Protein AF-A0A453BNH7-F1 (afdb_monomer_lite)

Radius of gyration: 20.93 Å; chains: 1; bounding box: 41×39×64 Å

Secondary structure (DSSP, 8-state):
------PPP-TTPPPP-S-SEEEEEETTEEEEEETTEEE-----STTEEEEEEESS-TTSEEEEE----S-SSGGGG-SHHHHHHHTGGGG------S--TT--

Foldseek 3Di:
DPPPPPDDDCVVHDDDPPQQWDWDDDDVDIDTHGNQWDWDPDDLDAQWPTKIAHPVDRVRIDIDGDDDDPDPDPCVCPDPVSVCVVVVCVVPDDPDPDDDPVVD

Organism: Aegilops tauschii subsp. strangulata (NCBI:txid200361)

InterPro domains:
  IPR002683 PsbP, C-terminal [PF01789] (20-99)
  IPR016123 Mog1/PsbP, alpha/beta/alpha sandwich [SSF55724] (20-103)

pLDDT: mean 91.55, std 11.98, range [41.62, 98.56]

Structure (mmCIF, N/CA/C/O backbone):
data_AF-A0A453BNH7-F1
#
_entry.id   AF-A0A453BNH7-F1
#
loop_
_atom_site.group_PDB
_atom_site.id
_atom_site.type_symbol
_atom_site.label_atom_id
_atom_site.label_alt_id
_atom_site.label_comp_id
_atom_site.label_asym_id
_atom_site.label_entity_id
_atom_site.label_seq_id
_atom_site.pdbx_PDB_ins_code
_atom_site.Cartn_x
_atom_site.Cartn_y
_atom_site.Cartn_z
_atom_site.occupancy
_atom_site.B_iso_or_equiv
_atom_site.auth_seq_id
_atom_site.auth_comp_id
_atom_site.auth_asym_id
_atom_site.auth_atom_id
_atom_site.pdbx_PDB_model_num
ATOM 1 N N . ASP A 1 1 ? 7.466 -26.508 -27.666 1.00 41.62 1 ASP A N 1
ATOM 2 C CA . ASP A 1 1 ? 7.931 -25.315 -28.394 1.00 41.62 1 ASP A CA 1
ATOM 3 C C . ASP A 1 1 ? 7.888 -24.069 -27.530 1.00 41.62 1 ASP A C 1
ATOM 5 O O . ASP A 1 1 ? 6.902 -23.347 -27.520 1.00 41.62 1 ASP A O 1
ATOM 9 N N . PHE A 1 2 ? 8.962 -23.823 -26.778 1.00 51.62 2 PHE A N 1
ATOM 10 C CA . PHE A 1 2 ? 9.244 -22.488 -26.256 1.00 51.62 2 PHE A CA 1
ATOM 11 C C . PHE A 1 2 ? 10.019 -21.769 -27.354 1.00 51.62 2 PHE A C 1
ATOM 13 O O . PHE A 1 2 ? 11.223 -21.980 -27.500 1.00 51.62 2 PHE A O 1
ATOM 20 N N . ALA A 1 3 ? 9.315 -21.012 -28.194 1.00 49.91 3 ALA A N 1
ATOM 21 C CA . ALA A 1 3 ? 9.967 -20.133 -29.149 1.00 49.91 3 ALA A CA 1
ATOM 22 C C . ALA A 1 3 ? 10.825 -19.149 -28.346 1.00 49.91 3 ALA A C 1
ATOM 24 O O . ALA A 1 3 ? 10.311 -18.305 -27.615 1.00 49.91 3 ALA A O 1
ATOM 25 N N . ASN A 1 4 ? 12.139 -19.327 -28.430 1.00 56.53 4 ASN A N 1
ATOM 26 C CA . ASN A 1 4 ? 13.115 -18.392 -27.909 1.00 56.53 4 ASN A CA 1
ATOM 27 C C . ASN A 1 4 ? 13.009 -17.147 -28.798 1.00 56.53 4 ASN A C 1
ATOM 29 O O . ASN A 1 4 ? 13.591 -17.088 -29.881 1.00 56.53 4 ASN A O 1
ATOM 33 N N . GLU A 1 5 ? 12.139 -16.219 -28.412 1.00 67.31 5 GLU A N 1
ATOM 34 C CA . GLU A 1 5 ? 11.891 -14.988 -29.149 1.00 67.31 5 GLU A CA 1
ATOM 35 C C . GLU A 1 5 ? 13.128 -14.096 -28.978 1.00 67.31 5 GLU A C 1
ATOM 37 O O . GLU A 1 5 ? 13.286 -13.375 -27.994 1.00 67.31 5 GLU A O 1
ATOM 42 N N . TYR A 1 6 ? 14.081 -14.214 -29.905 1.00 73.38 6 TYR A N 1
ATOM 43 C CA . TYR A 1 6 ? 15.261 -13.357 -29.938 1.00 73.38 6 TYR A CA 1
ATOM 44 C C . TYR A 1 6 ? 14.835 -11.952 -30.363 1.00 73.38 6 TYR A C 1
ATOM 46 O O . TYR A 1 6 ? 14.782 -11.622 -31.547 1.00 73.38 6 TYR A O 1
ATOM 54 N N . VAL A 1 7 ? 14.514 -11.115 -29.380 1.00 83.56 7 VAL A N 1
ATOM 55 C CA . VAL A 1 7 ? 14.236 -9.696 -29.600 1.00 83.56 7 VAL A CA 1
ATOM 56 C C . VAL A 1 7 ? 15.562 -8.970 -29.829 1.00 83.56 7 VAL A C 1
ATOM 58 O O . VAL A 1 7 ? 16.482 -9.057 -29.013 1.00 83.56 7 VAL A O 1
ATOM 61 N N . ALA A 1 8 ? 15.677 -8.255 -30.949 1.00 89.19 8 ALA A N 1
ATOM 62 C CA . ALA A 1 8 ? 16.853 -7.439 -31.239 1.00 89.19 8 ALA A CA 1
ATOM 63 C C . ALA A 1 8 ? 17.030 -6.329 -30.186 1.00 89.19 8 ALA A C 1
ATOM 65 O O . ALA A 1 8 ? 16.058 -5.768 -29.675 1.00 89.19 8 ALA A O 1
ATOM 66 N N . ALA A 1 9 ? 18.282 -5.986 -29.872 1.00 89.31 9 ALA A N 1
ATOM 67 C CA . ALA A 1 9 ? 18.578 -4.887 -28.960 1.00 89.31 9 ALA A CA 1
ATOM 68 C C . ALA A 1 9 ? 18.040 -3.553 -29.507 1.00 89.31 9 ALA A C 1
ATOM 70 O O . ALA A 1 9 ? 18.071 -3.299 -30.712 1.00 89.31 9 ALA A O 1
ATOM 71 N N . ASN A 1 10 ? 17.603 -2.666 -28.611 1.00 89.81 10 ASN A N 1
ATOM 72 C CA . ASN A 1 10 ? 17.052 -1.353 -28.962 1.00 89.81 10 ASN A CA 1
ATOM 73 C C . ASN A 1 10 ? 18.159 -0.329 -29.307 1.00 89.81 10 ASN A C 1
ATOM 75 O O . ASN A 1 10 ? 18.262 0.731 -28.686 1.00 89.81 10 ASN A O 1
ATOM 79 N N . VAL A 1 11 ? 19.034 -0.673 -30.256 1.00 92.38 11 VAL A N 1
ATOM 80 C CA . VAL A 1 11 ? 20.158 0.167 -30.695 1.00 92.38 11 VAL A CA 1
ATOM 81 C C . VAL A 1 11 ? 19.610 1.387 -31.439 1.00 92.38 11 VAL A C 1
ATOM 83 O O . VAL A 1 11 ? 18.826 1.243 -32.372 1.00 92.38 11 VAL A O 1
ATOM 86 N N . PHE A 1 12 ? 19.992 2.593 -31.006 1.00 92.81 12 PHE A N 1
ATOM 87 C CA . PHE A 1 12 ? 19.462 3.878 -31.506 1.00 92.81 12 PHE A CA 1
ATOM 88 C C . PHE A 1 12 ? 17.939 4.053 -31.365 1.00 92.81 12 PHE A C 1
ATOM 90 O O . PHE A 1 12 ? 17.339 4.926 -31.996 1.00 92.81 12 PHE A O 1
ATOM 97 N N . GLY A 1 13 ? 17.305 3.246 -30.514 1.00 90.06 13 GLY A N 1
ATOM 98 C CA . GLY A 1 13 ? 15.894 3.383 -30.200 1.00 90.06 13 GLY A CA 1
ATOM 99 C C . GLY A 1 13 ? 15.574 4.651 -29.419 1.00 90.06 13 GLY A C 1
ATOM 100 O O . GLY A 1 13 ? 16.421 5.245 -28.751 1.00 90.06 13 GLY A O 1
ATOM 101 N N . LYS A 1 14 ? 14.304 5.055 -29.457 1.00 92.06 14 LYS A N 1
ATOM 102 C CA . LYS A 1 14 ? 13.826 6.196 -28.670 1.00 92.06 14 LYS A CA 1
ATOM 103 C C . LYS A 1 14 ? 13.874 5.865 -27.176 1.00 92.06 14 LYS A C 1
ATOM 105 O O . LYS A 1 14 ? 13.513 4.759 -26.770 1.00 92.06 14 LYS A O 1
ATOM 110 N N . ALA A 1 15 ? 14.261 6.847 -26.363 1.00 90.00 15 ALA A N 1
ATOM 111 C CA . ALA A 1 15 ? 14.156 6.747 -24.912 1.00 90.00 15 ALA A CA 1
ATOM 112 C C . ALA A 1 15 ? 12.697 6.493 -24.492 1.00 90.00 15 ALA A C 1
ATOM 114 O O . ALA A 1 15 ? 11.760 7.035 -25.092 1.00 90.00 15 ALA A O 1
ATOM 115 N N . LYS A 1 16 ? 12.506 5.669 -23.456 1.00 87.25 16 LYS A N 1
ATOM 116 C CA . LYS A 1 16 ? 11.183 5.436 -22.866 1.00 87.25 16 LYS A CA 1
ATOM 117 C C . LYS A 1 16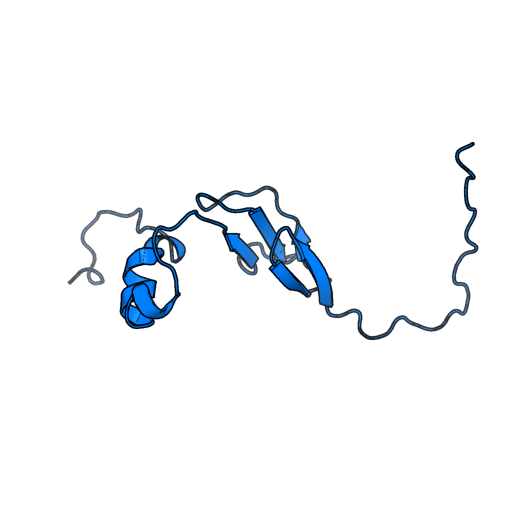 ? 10.663 6.735 -22.235 1.00 87.25 16 LYS A C 1
ATOM 119 O O . LYS A 1 16 ? 11.442 7.543 -21.739 1.00 87.25 16 LYS A O 1
ATOM 124 N N . LYS A 1 17 ? 9.345 6.928 -22.264 1.00 87.19 17 LYS A N 1
ATOM 125 C CA . LYS A 1 17 ? 8.636 8.048 -21.622 1.00 87.19 17 LYS A CA 1
ATOM 126 C C . LYS A 1 17 ? 7.702 7.502 -20.539 1.00 87.19 17 LYS A C 1
ATOM 128 O O . LYS A 1 17 ? 7.306 6.343 -20.633 1.00 87.19 17 LYS A O 1
ATOM 133 N N . ASN A 1 18 ? 7.326 8.340 -19.569 1.00 84.94 18 ASN A N 1
ATOM 134 C CA . ASN A 1 18 ? 6.364 8.022 -18.500 1.00 84.94 18 ASN A CA 1
ATOM 135 C C . ASN A 1 18 ? 6.765 6.801 -17.651 1.00 84.94 18 ASN A C 1
ATOM 137 O O . ASN A 1 18 ? 5.936 5.953 -17.336 1.00 84.94 18 ASN A O 1
ATOM 141 N N . THR A 1 19 ? 8.051 6.690 -17.315 1.00 90.12 19 THR A N 1
ATOM 142 C CA . THR A 1 19 ? 8.612 5.551 -16.570 1.00 90.12 19 THR A CA 1
ATOM 143 C C . THR A 1 19 ? 8.657 5.772 -15.063 1.00 90.12 19 THR A C 1
ATOM 145 O O . THR A 1 19 ? 9.288 4.988 -14.368 1.00 90.12 19 THR A O 1
ATOM 148 N N . ASP A 1 20 ? 8.043 6.841 -14.559 1.00 95.19 20 ASP A N 1
ATOM 149 C CA . ASP A 1 20 ? 8.134 7.207 -13.141 1.00 95.19 20 ASP A CA 1
ATOM 150 C C . ASP A 1 20 ? 7.295 6.277 -12.256 1.00 95.19 20 ASP A C 1
ATOM 152 O O . ASP A 1 20 ? 7.634 6.044 -11.096 1.00 95.19 20 ASP A O 1
ATOM 156 N N . PHE A 1 21 ? 6.241 5.686 -12.826 1.00 96.88 21 PHE A N 1
ATOM 157 C CA . PHE A 1 21 ? 5.337 4.775 -12.137 1.00 96.88 21 PHE A CA 1
ATOM 158 C C . PHE A 1 21 ? 5.029 3.533 -12.974 1.00 96.88 21 PHE A C 1
ATOM 160 O O . PHE A 1 21 ? 4.942 3.588 -14.201 1.00 96.88 21 PHE A O 1
ATOM 167 N N . VAL A 1 22 ? 4.792 2.419 -12.286 1.00 95.88 22 VAL A N 1
ATOM 168 C CA . VAL A 1 22 ? 4.332 1.153 -12.857 1.00 95.88 22 VAL A CA 1
ATOM 169 C C . VAL A 1 22 ? 2.912 0.885 -12.372 1.00 95.88 22 VAL A C 1
ATOM 171 O O . VAL A 1 22 ? 2.626 0.965 -11.177 1.00 95.88 22 VAL A O 1
ATOM 174 N N . ALA A 1 23 ? 2.013 0.558 -13.300 1.00 96.81 23 ALA A N 1
ATOM 175 C CA . ALA A 1 23 ? 0.659 0.142 -12.958 1.00 96.81 23 ALA A CA 1
ATOM 176 C C . ALA A 1 23 ? 0.678 -1.273 -12.364 1.00 96.81 23 ALA A C 1
ATOM 178 O O . ALA A 1 23 ? 1.146 -2.215 -13.004 1.00 96.81 23 ALA A O 1
ATOM 179 N N . TYR A 1 24 ? 0.128 -1.426 -11.163 1.00 97.75 24 TYR A N 1
ATOM 180 C CA . TYR A 1 24 ? -0.053 -2.709 -10.496 1.00 97.75 24 TYR A CA 1
ATOM 181 C C . TYR A 1 24 ? -1.543 -3.045 -10.419 1.00 97.75 24 TYR A C 1
ATOM 183 O O . TYR A 1 24 ? -2.358 -2.215 -10.011 1.00 97.75 24 TYR A O 1
ATOM 191 N N . SER A 1 25 ? -1.901 -4.266 -10.815 1.00 98.19 25 SER A N 1
ATOM 192 C CA . SER A 1 25 ? -3.259 -4.804 -10.685 1.00 98.19 25 SER A CA 1
ATOM 193 C C . SER A 1 25 ? -3.234 -5.970 -9.708 1.00 98.19 25 SER A C 1
ATOM 195 O O . SER A 1 25 ? -2.719 -7.035 -10.038 1.00 98.19 25 SER A O 1
ATOM 197 N N . GLY A 1 26 ? -3.760 -5.736 -8.509 1.00 96.81 26 GLY A N 1
ATOM 198 C CA . GLY A 1 26 ? -3.948 -6.762 -7.493 1.00 96.81 26 GLY A CA 1
ATOM 199 C C . GLY A 1 26 ? -5.357 -7.342 -7.532 1.00 96.81 26 GLY A C 1
ATOM 200 O O . GLY A 1 26 ? -6.201 -6.954 -8.345 1.00 96.81 26 GLY A O 1
ATOM 201 N N . GLU A 1 27 ? -5.631 -8.269 -6.623 1.00 96.69 27 GLU A N 1
ATOM 202 C CA . GLU A 1 27 ? -6.960 -8.853 -6.478 1.00 96.69 27 GLU A CA 1
ATOM 203 C C . GLU A 1 27 ? -7.929 -7.828 -5.870 1.00 96.69 27 GLU A C 1
ATOM 205 O O . GLU A 1 27 ? -7.870 -7.515 -4.685 1.00 96.69 27 GLU A O 1
ATOM 210 N N . GLY A 1 28 ? -8.802 -7.256 -6.704 1.00 96.19 28 GLY A N 1
ATOM 211 C CA . GLY A 1 28 ? -9.809 -6.280 -6.272 1.00 96.19 28 GLY A CA 1
ATOM 212 C C . GLY A 1 28 ? -9.313 -4.834 -6.131 1.00 96.19 28 GLY A C 1
ATOM 213 O O . GLY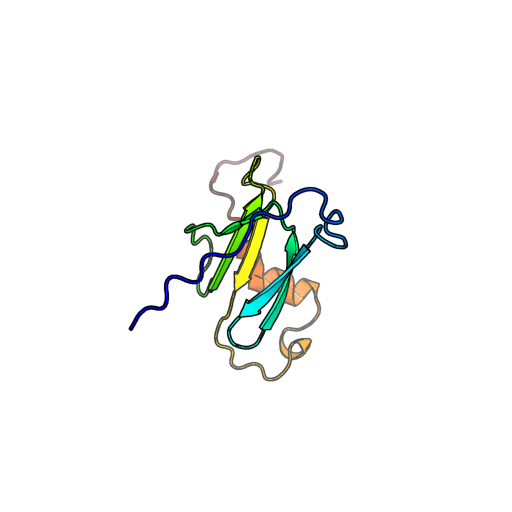 A 1 28 ? -10.097 -3.971 -5.749 1.00 96.19 28 GLY A O 1
ATOM 214 N N . PHE A 1 29 ? -8.055 -4.533 -6.476 1.00 97.94 29 PHE A N 1
ATOM 215 C CA . PHE A 1 29 ? -7.507 -3.172 -6.426 1.00 97.94 29 PHE A CA 1
ATOM 216 C C . PHE A 1 29 ? -6.497 -2.893 -7.545 1.00 97.94 29 PHE A C 1
ATOM 218 O O . PHE A 1 29 ? -5.901 -3.797 -8.132 1.00 97.94 29 PHE A O 1
ATOM 225 N N . LYS A 1 30 ? -6.285 -1.608 -7.837 1.00 98.19 30 LYS A N 1
ATOM 226 C CA . LYS A 1 30 ? -5.260 -1.122 -8.768 1.00 98.19 30 LYS A CA 1
ATOM 227 C C . LYS A 1 30 ? -4.562 0.088 -8.165 1.00 98.19 30 LYS A C 1
ATOM 229 O O . LYS A 1 30 ? -5.212 0.891 -7.502 1.00 98.19 30 LYS A O 1
ATOM 234 N N . LEU A 1 31 ? -3.267 0.229 -8.421 1.00 97.12 31 LEU A N 1
ATOM 235 C CA . LEU A 1 31 ? -2.484 1.386 -7.991 1.00 97.12 31 LEU A CA 1
ATOM 236 C C . LEU A 1 31 ? -1.322 1.668 -8.946 1.00 97.12 31 LEU A C 1
ATOM 238 O O . LEU A 1 31 ? -0.941 0.821 -9.755 1.00 97.12 31 LEU A O 1
ATOM 242 N N . MET A 1 32 ? -0.754 2.862 -8.815 1.00 97.81 32 MET A N 1
ATOM 243 C CA . MET A 1 32 ? 0.492 3.260 -9.463 1.00 97.81 32 MET A CA 1
ATOM 244 C C . MET A 1 32 ? 1.609 3.206 -8.423 1.00 97.81 32 MET A C 1
ATOM 246 O O . MET A 1 32 ? 1.537 3.896 -7.410 1.00 97.81 32 MET A O 1
ATOM 250 N N . ILE A 1 33 ? 2.623 2.378 -8.662 1.00 97.75 33 ILE A N 1
ATOM 251 C CA . ILE A 1 33 ? 3.765 2.194 -7.758 1.00 97.75 33 ILE A CA 1
ATOM 252 C C . ILE A 1 33 ? 4.964 2.949 -8.332 1.00 97.75 33 ILE A C 1
ATOM 254 O O . ILE A 1 33 ? 5.192 2.841 -9.540 1.00 97.75 33 ILE A O 1
ATOM 258 N N . PRO A 1 34 ? 5.744 3.695 -7.529 1.00 98.06 34 PRO A N 1
ATOM 259 C CA . PRO A 1 34 ? 6.983 4.299 -8.005 1.00 98.06 34 PRO A CA 1
ATOM 260 C C . PRO A 1 34 ? 7.889 3.250 -8.659 1.00 98.06 34 PRO A C 1
ATOM 262 O O . PRO A 1 34 ? 8.181 2.208 -8.079 1.00 98.06 34 PRO A O 1
ATOM 265 N N . ALA A 1 35 ? 8.346 3.509 -9.883 1.00 97.12 35 ALA A N 1
ATOM 266 C CA . ALA A 1 35 ? 9.021 2.494 -10.696 1.00 97.12 35 ALA A CA 1
ATOM 267 C C . ALA A 1 35 ? 10.386 2.046 -10.148 1.00 97.12 35 ALA A C 1
ATOM 269 O O . ALA A 1 35 ? 10.924 1.031 -10.587 1.00 97.12 35 ALA A O 1
ATOM 270 N N . LYS A 1 36 ? 10.960 2.816 -9.216 1.00 97.56 36 LYS A N 1
ATOM 271 C CA . LYS A 1 36 ? 12.225 2.494 -8.544 1.00 97.56 36 LYS A CA 1
ATOM 272 C C . LYS A 1 36 ? 12.050 1.614 -7.308 1.00 97.56 36 LYS A C 1
ATOM 274 O O . LYS A 1 36 ? 13.051 1.189 -6.745 1.00 97.56 36 LYS A O 1
ATOM 279 N N . TRP A 1 37 ? 10.816 1.371 -6.877 1.00 98.44 37 TRP A N 1
ATOM 280 C CA . TRP A 1 37 ? 10.542 0.584 -5.684 1.00 98.44 37 TRP A CA 1
ATOM 281 C C . TRP A 1 37 ? 10.562 -0.910 -5.992 1.00 98.44 37 TRP A C 1
ATOM 283 O O . TRP A 1 37 ? 10.109 -1.355 -7.049 1.00 98.44 37 TRP A O 1
ATOM 293 N N . ASN A 1 38 ? 11.059 -1.688 -5.039 1.00 98.12 38 ASN A N 1
ATOM 294 C CA . ASN A 1 38 ? 11.142 -3.135 -5.120 1.00 98.12 38 ASN A CA 1
ATOM 295 C C . ASN A 1 38 ? 9.992 -3.791 -4.345 1.00 98.12 38 ASN A C 1
ATOM 297 O O . ASN A 1 38 ? 9.590 -3.286 -3.294 1.00 98.12 38 ASN A O 1
ATOM 301 N N . PRO A 1 39 ? 9.473 -4.938 -4.818 1.00 97.81 39 PRO A N 1
ATOM 302 C CA . PRO A 1 39 ? 8.568 -5.746 -4.017 1.00 97.81 39 PRO A CA 1
ATOM 303 C C . PRO A 1 39 ? 9.317 -6.316 -2.807 1.00 97.81 39 PRO A C 1
ATOM 305 O O . PRO A 1 39 ? 10.370 -6.940 -2.959 1.00 97.81 39 PRO A O 1
ATOM 308 N N . SER A 1 40 ? 8.741 -6.159 -1.619 1.00 98.25 40 SER A N 1
ATOM 309 C CA . SER A 1 40 ? 9.296 -6.682 -0.370 1.00 98.25 40 SER A CA 1
ATOM 310 C C . SER A 1 40 ? 8.509 -7.897 0.129 1.00 98.25 40 SER A C 1
ATOM 312 O O . SER A 1 40 ? 7.297 -8.043 -0.078 1.00 98.25 40 SER A O 1
ATOM 314 N N . LYS A 1 41 ? 9.223 -8.816 0.784 1.00 97.19 41 LYS A N 1
ATOM 315 C CA . LYS A 1 41 ? 8.636 -10.012 1.410 1.00 97.19 41 LYS A CA 1
ATOM 316 C C . LYS A 1 41 ? 8.185 -9.761 2.847 1.00 97.19 41 LYS A C 1
ATOM 318 O O . LYS A 1 41 ? 7.565 -10.649 3.426 1.00 97.19 41 LYS A O 1
ATOM 323 N N . GLU A 1 42 ? 8.468 -8.585 3.401 1.00 97.12 42 GLU A N 1
ATOM 324 C CA . GLU A 1 42 ? 8.035 -8.224 4.746 1.00 97.12 42 GLU A CA 1
ATOM 325 C C . GLU A 1 42 ? 6.510 -8.250 4.885 1.00 97.12 42 GLU A C 1
ATOM 327 O O . GLU A 1 42 ? 5.762 -7.999 3.932 1.00 97.12 42 GLU A O 1
ATOM 332 N N . ARG A 1 43 ? 6.057 -8.617 6.084 1.00 96.88 43 ARG A N 1
ATOM 333 C CA . ARG A 1 43 ? 4.648 -8.675 6.475 1.00 96.88 43 ARG A CA 1
ATOM 334 C C . ARG A 1 43 ? 4.521 -8.048 7.855 1.00 96.88 43 ARG A C 1
ATOM 336 O O . ARG A 1 43 ? 4.721 -8.710 8.866 1.00 96.88 43 ARG A O 1
ATOM 343 N N . GLU A 1 44 ? 4.230 -6.757 7.855 1.00 96.00 44 GLU A N 1
ATOM 344 C CA . GLU A 1 44 ? 4.096 -5.910 9.041 1.00 96.00 44 GLU A CA 1
ATOM 345 C C . GLU A 1 44 ? 2.690 -6.031 9.645 1.00 96.00 44 GLU A C 1
ATOM 347 O O . GLU A 1 44 ? 2.517 -5.901 10.855 1.00 96.00 44 GLU A O 1
ATOM 352 N N . PHE A 1 45 ? 1.680 -6.312 8.809 1.00 97.00 45 PHE A N 1
ATOM 353 C CA . PHE A 1 45 ? 0.275 -6.228 9.202 1.00 97.00 45 PHE A CA 1
ATOM 354 C C . PHE A 1 45 ? -0.542 -7.479 8.833 1.00 97.00 45 PHE A C 1
ATOM 356 O O . PHE A 1 45 ? -0.336 -8.076 7.768 1.00 97.00 45 PHE A O 1
ATOM 363 N N . PRO A 1 46 ? -1.532 -7.868 9.659 1.00 95.44 46 PRO A N 1
ATOM 364 C CA . PRO A 1 46 ? -2.515 -8.883 9.288 1.00 95.44 46 PRO A CA 1
ATOM 365 C C . PRO A 1 46 ? -3.268 -8.502 8.007 1.00 95.44 46 PRO A C 1
ATOM 367 O O . PRO A 1 46 ? -3.699 -7.359 7.856 1.00 95.44 46 PRO A O 1
ATOM 370 N N . GLY A 1 47 ? -3.427 -9.464 7.092 1.00 96.50 47 GLY A N 1
ATOM 371 C CA . GLY A 1 47 ? -4.123 -9.256 5.814 1.00 96.50 47 GLY A CA 1
ATOM 372 C C . GLY A 1 47 ? -3.318 -8.485 4.764 1.00 96.50 47 GLY A C 1
ATOM 373 O O . GLY A 1 47 ? -3.870 -8.079 3.744 1.00 96.50 47 GLY A O 1
ATOM 374 N N . GLN A 1 48 ? -2.022 -8.253 4.984 1.00 98.19 48 GLN A N 1
ATOM 375 C CA . GLN A 1 48 ? -1.166 -7.572 4.016 1.00 98.19 48 GLN A CA 1
ATOM 376 C C . GLN A 1 48 ? -0.937 -8.424 2.761 1.00 98.19 48 GLN A C 1
ATOM 378 O O . GLN A 1 48 ? -0.361 -9.514 2.815 1.00 98.19 48 GLN A O 1
ATOM 383 N N . VAL A 1 49 ? -1.354 -7.890 1.614 1.00 98.00 49 VAL A N 1
ATOM 384 C CA . VAL A 1 49 ? -1.276 -8.557 0.303 1.00 98.00 49 VAL A CA 1
ATOM 385 C C . VAL A 1 49 ? -0.193 -7.966 -0.598 1.00 98.00 49 VAL A C 1
ATOM 387 O O . VAL A 1 49 ? 0.253 -8.622 -1.536 1.00 98.00 49 VAL A O 1
ATOM 390 N N . LEU A 1 50 ? 0.261 -6.745 -0.304 1.00 98.25 50 LEU A N 1
ATOM 391 C CA . LEU A 1 50 ? 1.296 -6.048 -1.061 1.00 98.25 50 LEU A CA 1
ATOM 392 C C . LEU A 1 50 ? 2.220 -5.277 -0.119 1.00 98.25 50 LEU A C 1
ATOM 394 O O . LEU A 1 50 ? 1.745 -4.628 0.813 1.00 98.25 50 LEU A O 1
ATOM 398 N N . ARG A 1 51 ? 3.521 -5.307 -0.413 1.00 98.38 51 ARG A N 1
ATOM 399 C CA . ARG A 1 51 ? 4.530 -4.417 0.166 1.00 98.38 51 ARG A CA 1
ATOM 400 C C . ARG A 1 51 ? 5.529 -4.038 -0.914 1.00 98.38 51 ARG A C 1
ATOM 402 O O . ARG A 1 51 ? 6.127 -4.922 -1.526 1.00 98.38 51 ARG A O 1
ATOM 409 N N . TYR A 1 52 ? 5.707 -2.745 -1.132 1.00 98.56 52 TYR A N 1
ATOM 410 C CA . TYR A 1 52 ? 6.810 -2.202 -1.917 1.00 98.56 52 TYR A CA 1
ATOM 411 C C . TYR A 1 52 ? 7.602 -1.228 -1.058 1.00 98.56 52 TYR A C 1
ATOM 413 O O . TYR A 1 52 ? 7.031 -0.580 -0.186 1.00 98.56 52 TYR A O 1
ATOM 421 N N . GLU A 1 53 ? 8.898 -1.135 -1.309 1.00 98.31 53 GLU A N 1
ATOM 422 C CA . GLU A 1 53 ? 9.803 -0.176 -0.674 1.00 98.31 53 GLU A CA 1
ATOM 423 C C . GLU A 1 53 ? 10.756 0.424 -1.683 1.00 98.31 53 GLU A C 1
ATOM 425 O O . GLU A 1 53 ? 11.061 -0.187 -2.710 1.00 98.31 53 GLU A O 1
ATOM 430 N N . ASP A 1 54 ? 11.236 1.619 -1.372 1.00 98.12 54 ASP A N 1
ATOM 431 C CA . ASP A 1 54 ? 12.315 2.236 -2.116 1.00 98.12 54 ASP A CA 1
ATOM 432 C C . ASP A 1 54 ? 13.551 1.325 -2.171 1.00 98.12 54 ASP A C 1
ATOM 434 O O . ASP A 1 54 ? 13.855 0.577 -1.242 1.00 98.12 54 ASP A O 1
ATOM 438 N N . ASN A 1 55 ? 14.268 1.363 -3.294 1.00 96.44 55 ASN A N 1
ATOM 439 C CA . ASN A 1 55 ? 15.456 0.539 -3.478 1.00 96.44 55 ASN A CA 1
ATOM 440 C C . ASN A 1 55 ? 16.645 0.977 -2.611 1.00 96.44 55 ASN A C 1
ATOM 442 O O . ASN A 1 55 ? 17.617 0.225 -2.519 1.00 96.44 55 ASN A O 1
ATOM 446 N N . PHE A 1 56 ? 16.588 2.170 -2.018 1.00 96.75 56 PHE A N 1
ATOM 447 C CA . PHE A 1 56 ? 17.633 2.718 -1.164 1.00 96.75 56 PHE A CA 1
ATOM 448 C C . PHE A 1 56 ? 17.240 2.765 0.319 1.00 96.75 56 PHE A C 1
ATOM 450 O O . PHE A 1 56 ? 18.091 2.521 1.171 1.00 96.75 56 PHE A O 1
ATOM 457 N N . ASP A 1 57 ? 15.976 3.064 0.632 1.00 96.69 57 ASP A N 1
ATOM 458 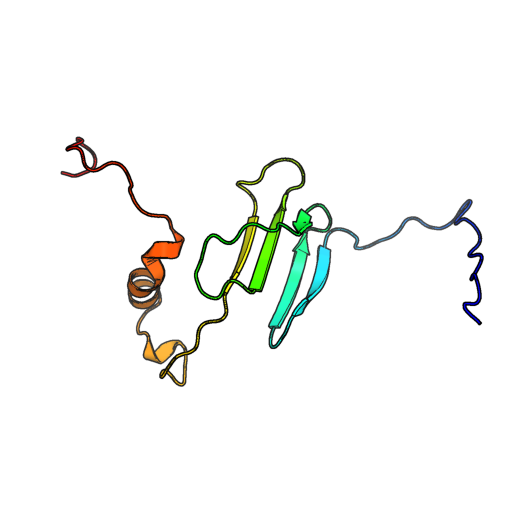C CA . ASP A 1 57 ? 15.502 3.289 2.003 1.00 96.69 57 ASP A CA 1
ATOM 459 C C . ASP A 1 57 ? 14.155 2.599 2.274 1.00 96.69 57 ASP A C 1
ATOM 461 O O . ASP A 1 57 ? 13.105 3.017 1.785 1.00 96.69 57 ASP A O 1
ATOM 465 N N . ALA A 1 58 ? 14.180 1.569 3.123 1.00 96.38 58 ALA A N 1
ATOM 466 C CA . ALA A 1 58 ? 13.005 0.765 3.457 1.00 96.38 58 ALA A CA 1
ATOM 467 C C . ALA A 1 58 ? 11.905 1.537 4.218 1.00 96.38 58 ALA A C 1
ATOM 469 O O . ALA A 1 58 ? 10.754 1.092 4.256 1.00 96.38 58 ALA A O 1
ATOM 470 N N .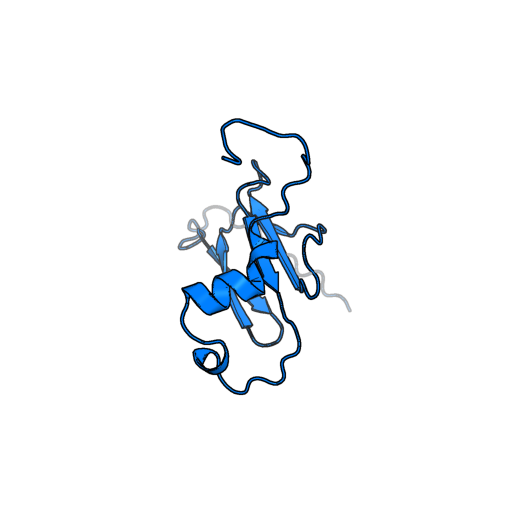 THR A 1 59 ? 12.220 2.695 4.813 1.00 96.50 59 THR A N 1
ATOM 471 C CA . THR A 1 59 ? 11.219 3.524 5.510 1.00 96.50 59 THR A CA 1
ATOM 472 C C . THR A 1 59 ? 10.254 4.209 4.541 1.00 96.50 59 THR A C 1
ATOM 474 O O . THR A 1 59 ? 9.107 4.483 4.894 1.00 96.50 59 THR A O 1
ATOM 477 N N . SER A 1 60 ? 10.679 4.422 3.292 1.00 98.19 60 SER A N 1
ATOM 478 C CA . SER A 1 60 ? 9.816 4.873 2.204 1.00 98.19 60 SER A CA 1
ATOM 479 C C . SER A 1 60 ? 9.147 3.667 1.557 1.00 98.19 60 SER A C 1
ATOM 481 O O . SER A 1 60 ? 9.728 2.992 0.706 1.00 98.19 60 SER A O 1
ATOM 483 N N . ASN A 1 61 ? 7.920 3.373 1.981 1.00 98.06 61 ASN A N 1
ATOM 484 C CA . ASN A 1 61 ? 7.208 2.182 1.542 1.00 98.06 61 ASN A CA 1
ATOM 485 C C . ASN A 1 61 ? 5.701 2.388 1.353 1.00 98.06 61 ASN A C 1
ATOM 487 O O . ASN A 1 61 ? 5.133 3.435 1.662 1.00 98.06 61 ASN A O 1
ATOM 491 N N . LEU A 1 62 ? 5.065 1.369 0.774 1.00 98.12 62 LEU A N 1
ATOM 492 C CA . LEU A 1 62 ? 3.624 1.282 0.583 1.00 98.12 62 LEU A CA 1
ATOM 493 C C . LEU A 1 62 ? 3.164 -0.149 0.833 1.00 98.12 62 LEU A C 1
ATOM 495 O O . LEU A 1 62 ? 3.720 -1.107 0.285 1.00 98.12 62 LEU A O 1
ATOM 499 N N . SER A 1 63 ? 2.077 -0.260 1.591 1.00 98.12 63 SER A N 1
ATOM 500 C CA . SER A 1 63 ? 1.407 -1.514 1.918 1.00 98.12 63 SER A CA 1
ATOM 501 C C . SER A 1 63 ? -0.044 -1.483 1.458 1.00 98.12 63 SER A C 1
ATOM 503 O O . SER A 1 63 ? -0.728 -0.473 1.612 1.00 98.12 63 SER A O 1
ATOM 505 N N . VAL A 1 64 ? -0.537 -2.606 0.934 1.00 98.38 64 VAL A N 1
ATOM 506 C CA . VAL A 1 64 ? -1.979 -2.827 0.734 1.00 98.38 64 VAL A CA 1
ATOM 507 C C . VAL A 1 64 ? -2.414 -3.964 1.640 1.00 98.38 64 VAL A C 1
ATOM 509 O O . VAL A 1 64 ? -1.790 -5.028 1.661 1.00 98.38 64 VAL A O 1
ATOM 512 N N . ILE A 1 65 ? -3.488 -3.723 2.387 1.00 98.19 65 ILE A N 1
ATOM 513 C CA . ILE A 1 65 ? -4.045 -4.638 3.378 1.00 98.19 65 ILE A CA 1
ATOM 514 C C . ILE A 1 65 ? -5.503 -4.898 3.017 1.00 98.19 65 ILE A C 1
ATOM 516 O O . ILE A 1 65 ? -6.263 -3.960 2.781 1.00 98.19 65 ILE A O 1
ATOM 520 N N . ILE A 1 66 ? -5.889 -6.170 2.988 1.00 97.56 66 ILE A N 1
ATOM 521 C CA . ILE A 1 66 ? -7.261 -6.603 2.743 1.00 97.56 66 ILE A CA 1
ATOM 522 C C . ILE A 1 66 ? -7.700 -7.434 3.941 1.00 97.56 66 ILE A C 1
ATOM 524 O O . ILE A 1 66 ? -7.211 -8.541 4.155 1.00 97.56 66 ILE A O 1
ATOM 528 N N . ASN A 1 67 ? -8.641 -6.890 4.709 1.00 96.38 67 ASN A N 1
ATOM 529 C CA . ASN A 1 67 ? -9.233 -7.562 5.857 1.00 96.38 67 ASN A CA 1
ATOM 530 C C . ASN A 1 67 ? -10.746 -7.716 5.654 1.00 96.38 67 ASN A C 1
ATOM 532 O O . ASN A 1 67 ? -11.396 -6.781 5.178 1.00 96.38 67 ASN A O 1
ATOM 536 N N . PRO A 1 68 ? -11.329 -8.869 6.021 1.00 96.81 68 PRO A N 1
ATOM 537 C CA . PRO A 1 68 ? -12.775 -9.032 6.019 1.00 96.81 68 PRO A CA 1
ATOM 538 C C . PRO A 1 68 ? -13.422 -8.083 7.036 1.00 96.81 68 PRO A C 1
ATOM 540 O O . PRO A 1 68 ? -12.889 -7.849 8.120 1.00 96.81 68 PRO A O 1
ATOM 543 N N . THR A 1 69 ? -14.598 -7.556 6.698 1.00 96.88 69 THR A N 1
ATOM 544 C CA . THR A 1 69 ? -15.372 -6.666 7.570 1.00 96.88 69 THR A CA 1
ATOM 545 C C . THR A 1 69 ? -16.865 -6.958 7.483 1.00 96.88 69 THR A C 1
ATOM 547 O O . THR A 1 69 ? -17.365 -7.419 6.460 1.00 96.88 69 THR A O 1
ATOM 550 N N . THR A 1 70 ? -17.584 -6.686 8.572 1.00 97.56 70 THR A N 1
ATOM 551 C CA . THR A 1 70 ? -19.053 -6.725 8.622 1.00 97.56 70 THR A CA 1
ATOM 552 C C . THR A 1 70 ? -19.693 -5.415 8.157 1.00 97.56 70 THR A C 1
ATOM 554 O O . THR A 1 70 ? -20.908 -5.362 7.958 1.00 97.56 70 THR A O 1
ATOM 557 N N . LYS A 1 71 ? -18.896 -4.351 7.992 1.00 97.75 71 LYS A N 1
ATOM 558 C CA . LYS A 1 71 ? -19.347 -3.043 7.510 1.00 97.75 71 LYS A CA 1
ATOM 559 C C . LYS A 1 71 ? -19.644 -3.103 6.015 1.00 97.75 71 LYS A C 1
ATOM 561 O O . LYS A 1 71 ? -18.949 -3.786 5.267 1.00 97.75 71 LYS A O 1
ATOM 566 N N . LYS A 1 72 ? -20.677 -2.384 5.573 1.00 97.75 72 LYS A N 1
ATOM 567 C CA . LYS A 1 72 ? -21.067 -2.352 4.154 1.00 97.75 72 LYS A CA 1
ATOM 568 C C . LYS A 1 72 ? -20.458 -1.162 3.429 1.00 97.75 72 LYS A C 1
ATOM 570 O O . LYS A 1 72 ? -20.239 -1.229 2.223 1.00 97.75 72 LYS A O 1
ATOM 575 N N . THR A 1 73 ? -20.194 -0.082 4.158 1.00 97.62 73 THR A N 1
ATOM 576 C CA . THR A 1 73 ? -19.592 1.142 3.635 1.00 97.62 73 THR A CA 1
ATOM 577 C C . THR A 1 73 ? -18.497 1.645 4.569 1.00 97.62 73 THR A C 1
ATOM 579 O O . THR A 1 73 ? -18.504 1.357 5.766 1.00 97.62 73 THR A O 1
ATOM 582 N N . ILE A 1 74 ? -17.554 2.426 4.034 1.00 97.44 74 ILE A N 1
ATOM 583 C CA . ILE A 1 74 ? -16.482 3.016 4.847 1.00 97.44 74 ILE A CA 1
ATOM 584 C C . ILE A 1 74 ? -17.030 3.994 5.897 1.00 97.44 74 ILE A C 1
ATOM 586 O O . ILE A 1 74 ? -16.485 4.091 6.987 1.00 97.44 74 ILE A O 1
ATOM 590 N N . THR A 1 75 ? -18.156 4.652 5.618 1.00 97.69 75 THR A N 1
ATOM 591 C CA . THR A 1 75 ? -18.812 5.575 6.554 1.00 97.69 75 THR A CA 1
ATOM 592 C C . THR A 1 75 ? -19.402 4.876 7.778 1.00 97.69 75 THR A C 1
ATOM 594 O O . THR A 1 75 ? -19.598 5.518 8.803 1.00 97.69 75 THR A O 1
ATOM 597 N N . ASP A 1 76 ? -19.623 3.555 7.726 1.00 98.19 76 ASP A N 1
ATOM 598 C CA . ASP A 1 76 ? -20.081 2.777 8.888 1.00 98.19 76 ASP A CA 1
ATOM 599 C C . ASP A 1 76 ? -18.989 2.609 9.967 1.00 98.19 76 ASP A C 1
ATOM 601 O O . ASP A 1 76 ? -19.252 2.031 11.032 1.00 98.19 76 ASP A O 1
ATOM 605 N N . TYR A 1 77 ? -17.758 3.051 9.683 1.00 97.75 77 TYR A N 1
ATOM 606 C CA . TYR A 1 77 ? -16.661 3.134 10.648 1.00 97.75 77 TYR A CA 1
ATOM 607 C C . TYR A 1 77 ? -16.640 4.446 11.439 1.00 97.75 77 TYR A C 1
ATOM 609 O O . TYR A 1 77 ? -15.896 4.515 12.415 1.00 97.75 77 TYR A O 1
ATOM 617 N N . GLY A 1 78 ? -17.456 5.435 11.063 1.00 97.81 78 GLY A N 1
ATOM 618 C CA . GLY A 1 78 ? -17.469 6.758 11.684 1.00 97.81 78 GLY A CA 1
ATOM 619 C C . GLY A 1 78 ? -16.696 7.805 10.881 1.00 97.81 78 GLY A C 1
ATOM 620 O O . GLY A 1 78 ? -16.537 7.686 9.661 1.00 97.81 78 GLY A O 1
ATOM 621 N N . SER A 1 79 ? -16.244 8.853 11.569 1.00 98.19 79 SER A N 1
ATOM 622 C CA . SER A 1 79 ? -15.375 9.886 11.002 1.00 98.19 79 SER A CA 1
ATOM 623 C C . SER A 1 79 ? -13.996 9.317 10.620 1.00 98.19 79 SER A C 1
ATOM 625 O O . SER A 1 79 ? -13.611 8.239 11.084 1.00 98.19 79 SER A O 1
ATOM 627 N N . PRO A 1 80 ? -13.206 10.026 9.794 1.00 98.25 80 PRO A N 1
ATOM 628 C CA . PRO A 1 80 ? -11.833 9.622 9.492 1.00 98.25 80 PRO A CA 1
ATOM 629 C C . PRO A 1 80 ? -10.961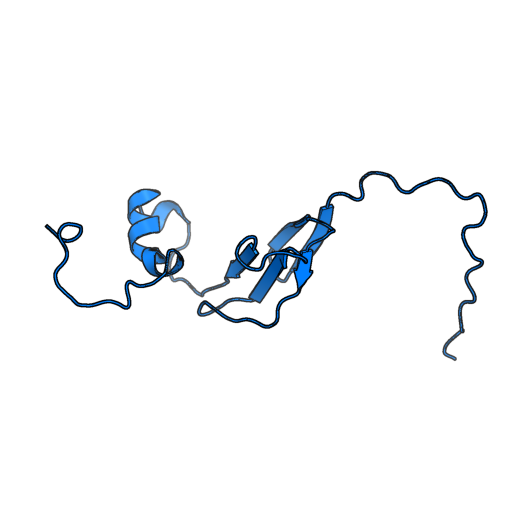 9.407 10.740 1.00 98.25 80 PRO A C 1
ATOM 631 O O . PRO A 1 80 ? -10.160 8.477 10.772 1.00 98.25 80 PRO A O 1
ATOM 634 N N . GLU A 1 81 ? -11.134 10.224 11.779 1.00 97.94 81 GLU A N 1
ATOM 635 C CA . GLU A 1 81 ? -10.407 10.125 13.048 1.00 97.94 81 GLU A CA 1
ATOM 636 C C . GLU A 1 81 ? -10.851 8.899 13.858 1.00 97.94 81 GLU A C 1
ATOM 638 O O . GLU A 1 81 ? -10.013 8.178 14.403 1.00 97.94 81 GLU A O 1
ATOM 643 N N . GLU A 1 82 ? -12.157 8.616 13.895 1.00 97.81 82 GLU A N 1
ATOM 644 C CA . GLU A 1 82 ? -12.706 7.410 14.528 1.00 97.81 82 GLU A CA 1
ATOM 645 C C . GLU A 1 82 ? -12.238 6.138 13.810 1.00 97.81 82 GLU A C 1
ATOM 647 O O . GLU A 1 82 ? -11.921 5.132 14.451 1.00 97.81 82 GLU A O 1
ATOM 652 N N . PHE A 1 83 ? -12.146 6.178 12.479 1.00 98.00 83 PHE A N 1
ATOM 653 C CA . PHE A 1 83 ? -11.565 5.094 11.696 1.00 98.00 83 PHE A CA 1
ATOM 654 C C . PHE A 1 83 ? -10.071 4.932 11.993 1.00 98.00 83 PHE A C 1
ATOM 656 O O . PHE A 1 83 ? -9.631 3.818 12.279 1.00 98.00 83 PHE A O 1
ATOM 663 N N . LEU A 1 84 ? -9.296 6.024 11.993 1.00 97.50 84 LEU A N 1
ATOM 664 C CA . LEU A 1 84 ? -7.864 5.992 12.302 1.00 97.50 84 LEU A CA 1
ATOM 665 C C . LEU A 1 84 ? -7.599 5.410 13.693 1.00 97.50 84 LEU A C 1
ATOM 667 O O . LEU A 1 84 ? -6.674 4.620 13.847 1.00 97.50 84 LEU A O 1
ATOM 671 N N . SER A 1 85 ? -8.432 5.730 14.686 1.00 96.56 85 SER A N 1
ATOM 672 C CA . SER A 1 85 ? -8.343 5.136 16.024 1.00 96.56 85 SER A CA 1
ATOM 673 C C . SER A 1 85 ? -8.521 3.610 15.997 1.00 96.56 85 SER A C 1
ATOM 675 O O . SER A 1 85 ? -7.786 2.890 16.673 1.00 96.56 85 SER A O 1
ATOM 677 N N . GLN A 1 86 ? -9.427 3.093 15.160 1.00 96.25 86 GLN A N 1
ATOM 678 C CA . GLN A 1 86 ? -9.652 1.650 14.996 1.00 96.25 86 GLN A CA 1
ATOM 679 C C . GLN A 1 86 ? -8.504 0.936 14.267 1.00 96.25 86 GLN A C 1
ATOM 681 O O . GLN A 1 86 ? -8.245 -0.236 14.537 1.00 96.25 86 GLN A O 1
ATOM 686 N N . VAL A 1 87 ? -7.802 1.624 13.361 1.00 96.50 87 VAL A N 1
ATOM 687 C CA . VAL A 1 87 ? -6.643 1.082 12.624 1.00 96.50 87 VAL A CA 1
ATOM 688 C C . VAL A 1 87 ? -5.304 1.648 13.108 1.00 96.50 87 VAL A C 1
ATOM 690 O O . VAL A 1 87 ? -4.302 1.573 12.400 1.00 96.50 87 VAL A O 1
ATOM 693 N N . GLY A 1 88 ? -5.257 2.181 14.332 1.00 95.31 88 GLY A N 1
ATOM 694 C CA . GLY A 1 88 ? -4.090 2.893 14.863 1.00 95.31 88 GLY A CA 1
ATOM 695 C C . GLY A 1 88 ? -2.818 2.046 14.931 1.00 95.31 88 GLY A C 1
ATOM 696 O O . GLY A 1 88 ? -1.718 2.585 14.885 1.00 95.31 88 GLY A O 1
ATOM 697 N N . PHE A 1 89 ? -2.950 0.715 14.938 1.00 93.50 89 PHE A N 1
ATOM 698 C CA . PHE A 1 89 ? -1.816 -0.208 14.865 1.00 93.50 89 PHE A CA 1
ATOM 699 C C . PHE A 1 89 ? -0.948 -0.031 13.608 1.00 93.50 89 PHE A C 1
ATOM 701 O O . PHE A 1 89 ? 0.214 -0.430 13.623 1.00 93.50 89 PHE A O 1
ATOM 708 N N . LEU A 1 90 ? -1.481 0.579 12.543 1.00 96.69 90 LEU A N 1
ATOM 709 C CA . LEU A 1 90 ? -0.727 0.909 11.331 1.00 96.69 90 LEU A CA 1
ATOM 710 C C . LEU A 1 90 ? 0.361 1.964 11.569 1.00 96.69 90 LEU A C 1
ATOM 712 O O . LEU A 1 90 ? 1.317 2.026 10.805 1.00 96.69 90 LEU A O 1
ATOM 716 N N . LEU A 1 91 ? 0.239 2.770 12.628 1.00 96.12 91 LEU A N 1
ATOM 717 C CA . LEU A 1 91 ? 1.223 3.791 13.004 1.00 96.12 91 LEU A CA 1
ATOM 718 C C . LEU A 1 91 ? 2.413 3.211 13.788 1.00 96.12 91 LEU A C 1
ATOM 720 O O . LEU A 1 91 ? 3.312 3.949 14.187 1.00 96.12 91 LEU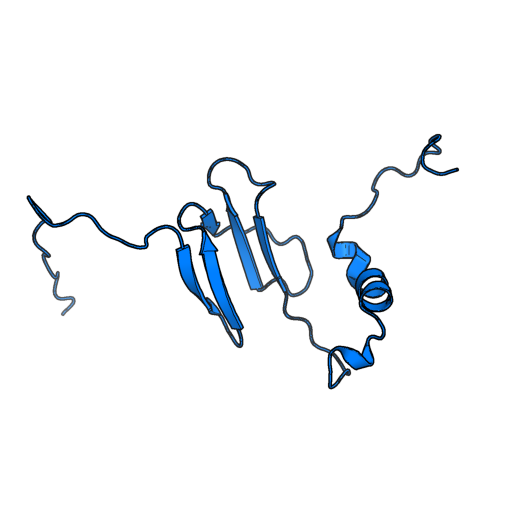 A O 1
ATOM 724 N N . GLY A 1 92 ? 2.418 1.896 14.014 1.00 93.25 92 GLY A N 1
ATOM 725 C CA . GLY A 1 92 ? 3.341 1.226 14.917 1.00 93.25 92 GLY A CA 1
ATOM 726 C C . GLY A 1 92 ? 2.792 1.132 16.339 1.00 93.25 92 GLY A C 1
ATOM 727 O O . GLY A 1 92 ? 1.774 1.723 16.697 1.00 93.25 92 GLY A O 1
ATOM 728 N N . GLN A 1 93 ? 3.465 0.329 17.156 1.00 89.12 93 GLN A N 1
ATOM 729 C CA . GLN A 1 93 ? 3.171 0.185 18.577 1.00 89.12 93 GLN A CA 1
ATOM 730 C C . GLN A 1 93 ? 4.352 0.726 19.366 1.00 89.12 93 GLN A C 1
ATOM 732 O O . GLN A 1 93 ? 5.505 0.409 19.060 1.00 89.12 93 GLN A O 1
ATOM 737 N N . GLN A 1 94 ? 4.070 1.513 20.400 1.00 88.62 94 GLN A N 1
ATOM 738 C CA . GLN A 1 94 ? 5.102 1.908 21.341 1.00 88.62 94 GLN A CA 1
ATOM 739 C C . GLN A 1 94 ? 5.565 0.660 22.106 1.00 88.62 94 GLN A C 1
ATOM 741 O O . GLN A 1 94 ? 4.827 0.092 22.906 1.00 88.62 94 GLN A O 1
ATOM 746 N N . SER A 1 95 ? 6.789 0.209 21.834 1.00 87.06 95 SER A N 1
ATOM 747 C CA . SER A 1 95 ? 7.391 -0.956 22.498 1.00 87.06 95 SER A CA 1
ATOM 748 C C . SER A 1 95 ? 8.072 -0.601 23.821 1.00 87.06 95 SER A C 1
ATOM 750 O O . SER A 1 95 ? 8.302 -1.471 24.661 1.00 87.06 95 SER A O 1
ATOM 752 N N . TYR A 1 96 ? 8.390 0.679 24.023 1.00 86.56 96 TYR A N 1
ATOM 753 C CA . TYR A 1 96 ? 8.950 1.193 25.264 1.00 86.56 96 TYR A CA 1
ATOM 754 C C . TYR A 1 96 ? 7.835 1.479 26.278 1.00 86.56 96 TYR A C 1
ATOM 756 O O . TYR A 1 96 ? 6.999 2.337 26.031 1.00 86.56 96 TYR A O 1
ATOM 764 N N . GLY A 1 97 ? 7.832 0.778 27.415 1.00 80.31 97 GLY A N 1
ATOM 765 C CA . GLY A 1 97 ? 6.825 0.931 28.480 1.00 80.31 97 GLY A CA 1
ATOM 766 C C . GLY A 1 97 ? 7.313 1.683 29.724 1.00 80.31 97 GLY A C 1
ATOM 767 O O . GLY A 1 97 ? 6.821 1.422 30.822 1.00 80.31 97 GLY A O 1
ATOM 768 N N . GLY A 1 98 ? 8.350 2.515 29.598 1.00 80.94 98 GLY A N 1
ATOM 769 C CA . GLY A 1 98 ? 8.874 3.316 30.708 1.00 80.94 98 GLY A CA 1
ATOM 770 C C . GLY A 1 98 ? 8.268 4.716 30.733 1.00 80.94 98 GLY A C 1
ATOM 771 O O . GLY A 1 98 ? 7.951 5.257 29.689 1.00 80.94 98 GLY A O 1
ATOM 772 N N . LYS A 1 99 ? 8.176 5.329 31.917 1.00 76.38 99 LYS A N 1
ATOM 773 C CA . LYS A 1 99 ? 7.648 6.693 32.065 1.00 76.38 99 LYS A CA 1
ATOM 774 C C . LYS A 1 99 ? 8.617 7.720 31.484 1.00 76.38 99 LYS A C 1
ATOM 776 O O . LYS A 1 99 ? 9.726 7.858 32.002 1.00 76.38 99 LYS A O 1
ATOM 781 N N . THR A 1 100 ? 8.194 8.455 30.459 1.00 77.81 100 THR A N 1
ATOM 782 C CA . THR A 1 100 ? 8.933 9.616 29.926 1.00 77.81 100 THR A CA 1
ATOM 783 C C . THR A 1 100 ? 8.105 10.892 30.029 1.00 77.81 100 THR A C 1
ATOM 785 O O . THR A 1 100 ? 6.883 10.834 30.127 1.00 77.81 100 THR A O 1
ATOM 788 N N . ASP A 1 101 ? 8.758 12.052 29.936 1.00 73.50 101 ASP A N 1
ATOM 789 C CA . ASP A 1 101 ? 8.084 13.361 29.901 1.00 73.50 101 ASP A CA 1
ATOM 790 C C . ASP A 1 101 ? 7.147 13.529 28.684 1.00 73.50 101 ASP A C 1
ATOM 792 O O . ASP A 1 101 ? 6.363 14.470 28.629 1.00 73.50 101 ASP A O 1
ATOM 796 N N . SER A 1 102 ? 7.217 12.624 27.700 1.00 76.75 102 SER A N 1
ATOM 797 C CA . SER A 1 102 ? 6.306 12.572 26.547 1.00 76.75 102 SER A CA 1
ATOM 798 C C . SER A 1 102 ? 5.015 11.783 26.815 1.00 76.75 102 SER A C 1
ATOM 800 O O . SER A 1 102 ? 4.127 11.787 25.970 1.00 76.75 102 SER A O 1
ATOM 802 N N . GLU A 1 103 ? 4.903 11.112 27.967 1.00 60.16 103 GLU A N 1
ATOM 803 C CA . GLU A 1 103 ? 3.729 10.324 28.385 1.00 60.16 103 GLU A CA 1
ATOM 804 C C . GLU A 1 103 ? 2.863 11.037 29.448 1.00 60.16 103 GLU A C 1
ATOM 806 O O . GLU A 1 103 ? 1.991 10.402 30.046 1.00 60.16 103 GLU A O 1
ATOM 811 N N . VAL A 1 104 ? 3.135 12.323 29.724 1.00 45.75 104 VAL A N 1
ATOM 812 C CA . VAL A 1 104 ? 2.486 13.140 30.775 1.00 45.75 104 VAL A CA 1
ATOM 813 C C . VAL A 1 104 ? 1.256 13.876 30.255 1.00 45.75 104 VAL A C 1
ATOM 815 O O . VAL A 1 104 ? 1.340 14.467 29.156 1.00 45.75 104 VAL A O 1
#

Sequence (104 aa):
DFANEYVAANVFGKAKKNTDFVAYSGEGFKLMIPAKWNPSKEREFPGQVLRYEDNFDATSNLSVIINPTTKKTITDYGSPEEFLSQVGFLLGQQSYGGKTDSEV